Protein AF-A0A2K1IC26-F1 (afdb_monomer)

Mean predicted aligned error: 11.22 Å

Solvent-accessible surface area (backbone atoms only — not comparable to full-atom values): 5814 Å² total; per-residue (Å²): 107,70,76,39,40,31,48,78,90,81,29,53,81,48,98,45,78,90,68,24,69,47,42,46,49,71,62,36,51,52,51,54,53,49,52,51,53,53,50,51,52,52,52,49,53,51,50,51,51,55,49,50,54,51,46,42,66,73,66,55,34,67,80,41,100,74,17,65,69,58,52,53,52,48,53,50,50,47,66,73,33,87,74,35,83,78,76,51,98,70,57,93,83,75,78,81,131

Sequence (97 aa):
MLELMAEPPYCVSSHGYHESSCGTAQSAIAYFVLIVYIMSHIITNLFIAQIIDTITFGLLNEDAMLSPKNLTHFQLLWASSEFDPLYECFPQKYIPG

Secondary structure (DSSP, 8-state):
-GGGG--TTSS---SSTTT-----HHHHHHHHHHHHHHHHHHHHHHHHHHHHHHHHHHTGGGGSSS-HHHHHHHHHHHHHSTT-TT--S--TT----

Foldseek 3Di:
DVQQQADPPRWDDDPDPVPTSHHNNVVVVVVVVVCCVVVVVVVVVVVVVVVCVVCCVPPVQCPPPCHPVNVVVVVVCCVVDPQCPPVPVDPVPPDDD

Organism: Physcomitrium patens (NCBI:txid3218)

pLDDT: mean 83.92, std 11.56, range [53.31, 98.12]

InterPro domains:
  IPR028823 Sodium leak channel NALCN [PTHR46141] (1-79)

Structure (mmCIF, N/CA/C/O backbone):
data_AF-A0A2K1IC26-F1
#
_entry.id   AF-A0A2K1IC26-F1
#
loop_
_atom_site.group_PDB
_atom_site.id
_atom_site.type_symbol
_atom_site.label_atom_id
_atom_site.label_alt_id
_atom_site.label_comp_id
_atom_site.label_asym_id
_atom_site.label_entity_id
_atom_site.label_seq_id
_atom_site.pdbx_PDB_ins_code
_atom_site.Cartn_x
_atom_site.Cartn_y
_atom_site.Cartn_z
_atom_site.occupancy
_atom_site.B_iso_or_equiv
_atom_site.auth_seq_id
_atom_site.auth_comp_id
_atom_site.auth_asym_id
_atom_site.auth_atom_id
_atom_site.pdbx_PDB_model_num
ATOM 1 N N . MET A 1 1 ? 11.115 -7.554 -14.216 1.00 83.56 1 MET A N 1
ATOM 2 C CA . MET A 1 1 ? 12.485 -7.031 -14.027 1.00 83.56 1 MET A CA 1
ATOM 3 C C . MET A 1 1 ? 13.400 -7.468 -15.166 1.00 83.56 1 MET A C 1
ATOM 5 O O . MET A 1 1 ? 13.832 -6.590 -15.892 1.00 83.56 1 MET A O 1
ATOM 9 N N . LEU A 1 2 ? 13.622 -8.774 -15.373 1.00 86.19 2 LEU A N 1
ATOM 10 C CA . LEU A 1 2 ? 14.550 -9.298 -16.394 1.00 86.19 2 LEU A CA 1
ATOM 11 C C . LEU A 1 2 ? 14.244 -8.832 -17.830 1.00 86.19 2 LEU A C 1
ATOM 13 O O . LEU A 1 2 ? 15.142 -8.356 -18.508 1.00 86.19 2 LEU A O 1
ATOM 17 N N . GLU A 1 3 ? 12.977 -8.851 -18.251 1.00 86.69 3 GLU A N 1
ATOM 18 C CA . GLU A 1 3 ? 12.562 -8.373 -19.587 1.00 86.69 3 GLU A CA 1
ATOM 19 C C . GLU A 1 3 ? 12.931 -6.900 -19.852 1.00 86.69 3 GLU A C 1
ATOM 21 O O . GLU A 1 3 ? 13.322 -6.524 -20.949 1.00 86.69 3 GLU A O 1
ATOM 26 N N . LEU A 1 4 ? 12.872 -6.049 -18.822 1.00 88.88 4 LEU A N 1
ATOM 27 C CA . LEU A 1 4 ? 13.184 -4.614 -18.921 1.00 88.88 4 LEU A CA 1
ATOM 28 C C . LEU A 1 4 ? 14.691 -4.320 -18.857 1.00 88.88 4 LEU A C 1
ATOM 30 O O . LEU A 1 4 ? 15.103 -3.170 -19.004 1.00 88.88 4 LEU A O 1
ATOM 34 N N . MET A 1 5 ? 15.506 -5.348 -18.620 1.00 92.62 5 MET A N 1
ATOM 35 C CA . MET A 1 5 ? 16.968 -5.297 -18.651 1.00 92.62 5 MET A CA 1
ATOM 36 C C . MET A 1 5 ? 17.532 -5.908 -19.937 1.00 92.62 5 MET A C 1
ATOM 38 O O . MET A 1 5 ? 18.749 -5.979 -20.073 1.00 92.62 5 MET A O 1
ATOM 42 N N . ALA A 1 6 ? 16.681 -6.385 -20.851 1.00 90.00 6 ALA A N 1
ATOM 43 C CA . ALA A 1 6 ? 17.136 -7.020 -22.077 1.00 90.00 6 ALA A CA 1
ATOM 44 C C . ALA A 1 6 ? 17.904 -6.018 -22.955 1.00 90.00 6 ALA A C 1
ATOM 46 O O . ALA A 1 6 ? 17.381 -4.961 -23.319 1.00 90.00 6 ALA A O 1
ATOM 47 N N . GLU A 1 7 ? 19.140 -6.379 -23.295 1.00 85.81 7 GLU A N 1
ATOM 48 C CA . GLU A 1 7 ? 20.070 -5.619 -24.136 1.00 85.81 7 GLU A CA 1
ATOM 49 C C . GLU A 1 7 ? 20.479 -6.463 -25.369 1.00 85.81 7 GLU A C 1
ATOM 51 O O . GLU A 1 7 ? 20.307 -7.691 -25.367 1.00 85.81 7 GLU A O 1
ATOM 56 N N . PRO A 1 8 ? 20.996 -5.851 -26.456 1.00 87.19 8 PRO A N 1
ATOM 57 C CA . PRO A 1 8 ? 21.420 -6.589 -27.650 1.00 87.19 8 PRO A CA 1
ATOM 58 C C . PRO A 1 8 ? 22.488 -7.652 -27.314 1.00 87.19 8 PRO A C 1
ATOM 60 O O . PRO A 1 8 ? 23.383 -7.361 -26.518 1.00 87.19 8 PRO A O 1
ATOM 63 N N . PRO A 1 9 ? 22.457 -8.871 -27.901 1.00 87.31 9 PRO A N 1
ATOM 64 C CA . PRO A 1 9 ? 21.683 -9.319 -29.070 1.00 87.31 9 PRO A CA 1
ATOM 65 C C . PRO A 1 9 ? 20.300 -9.922 -28.756 1.00 87.31 9 PRO A C 1
ATOM 67 O O . PRO A 1 9 ? 19.656 -10.462 -29.652 1.00 87.31 9 PRO A O 1
ATOM 70 N N . TYR A 1 10 ? 19.837 -9.865 -27.507 1.00 87.00 10 TYR A N 1
ATOM 71 C CA . TYR A 1 10 ? 18.575 -10.494 -27.089 1.00 87.00 10 TYR A CA 1
ATOM 72 C C . TYR A 1 10 ? 17.333 -9.644 -27.403 1.00 87.00 10 TYR A C 1
ATOM 74 O O . TYR A 1 10 ? 16.208 -10.094 -27.209 1.00 87.00 10 TYR A O 1
ATOM 82 N N . CYS A 1 11 ? 17.533 -8.424 -27.904 1.00 86.94 11 CYS A N 1
ATOM 83 C CA . CYS A 1 11 ? 16.489 -7.487 -28.299 1.00 86.94 11 CYS A CA 1
ATOM 84 C C . CYS A 1 11 ? 16.907 -6.709 -29.558 1.00 86.94 11 CYS A C 1
ATOM 86 O O . CYS A 1 11 ? 18.095 -6.583 -29.867 1.00 86.94 11 CYS A O 1
ATOM 88 N N . VAL A 1 12 ? 15.924 -6.170 -30.286 1.00 88.06 12 VAL A N 1
ATOM 89 C CA . VAL A 1 12 ? 16.146 -5.340 -31.480 1.00 88.06 12 VAL A CA 1
ATOM 90 C C . VAL A 1 12 ? 16.143 -3.866 -31.077 1.00 88.06 12 VAL A C 1
ATOM 92 O O . VAL A 1 12 ? 15.120 -3.339 -30.632 1.00 88.06 12 VAL A O 1
ATOM 95 N N . SER A 1 13 ? 17.285 -3.191 -31.233 1.00 86.06 13 SER A N 1
ATOM 96 C CA . SER A 1 13 ? 17.403 -1.747 -31.011 1.00 86.06 13 SER A CA 1
ATOM 97 C C . SER A 1 13 ? 17.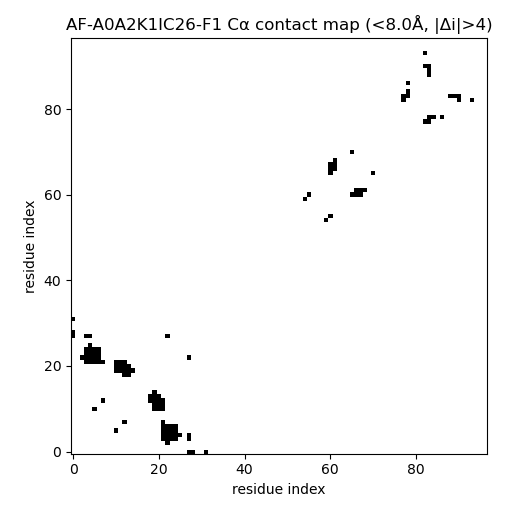059 -0.974 -32.290 1.00 86.06 13 SER A C 1
ATOM 99 O O . SER A 1 13 ? 17.699 -1.188 -33.319 1.00 86.06 13 SER A O 1
ATOM 101 N N . SER A 1 14 ? 16.094 -0.054 -32.213 1.00 85.62 14 SER A N 1
ATOM 102 C CA . SER A 1 14 ? 15.801 0.951 -33.248 1.00 85.62 14 SER A CA 1
ATOM 103 C C . SER A 1 14 ? 16.134 2.354 -32.725 1.00 85.62 14 SER A C 1
ATOM 105 O O . SER A 1 14 ? 16.312 2.546 -31.523 1.00 85.62 14 SER A O 1
ATOM 107 N N . HIS A 1 15 ? 16.214 3.343 -33.618 1.00 82.00 15 HIS A N 1
ATOM 108 C CA . HIS A 1 15 ? 16.454 4.748 -33.269 1.00 82.00 15 HIS A CA 1
ATOM 109 C C . HIS A 1 15 ? 15.309 5.373 -32.454 1.00 82.00 15 HIS A C 1
ATOM 111 O O . HIS A 1 15 ? 15.546 6.303 -31.683 1.00 82.00 15 HIS A O 1
ATOM 117 N N . GLY A 1 16 ? 14.077 4.885 -32.623 1.00 80.06 16 GLY A N 1
ATOM 118 C CA . GLY A 1 16 ? 12.916 5.332 -31.859 1.00 80.06 16 GLY A CA 1
ATOM 119 C C . GLY A 1 16 ? 12.646 4.445 -30.644 1.00 80.06 16 GLY A C 1
ATOM 120 O O . GLY A 1 16 ? 12.605 3.225 -30.775 1.00 80.06 16 GLY A O 1
ATOM 121 N N . TYR A 1 17 ? 12.357 5.046 -29.483 1.00 78.88 17 TYR A N 1
ATOM 122 C CA . TYR A 1 17 ? 11.963 4.314 -28.265 1.00 78.88 17 TYR A CA 1
ATOM 123 C C . TYR A 1 17 ? 10.739 3.402 -28.480 1.00 78.88 17 TYR A C 1
ATOM 125 O O . TYR A 1 17 ? 10.668 2.310 -27.931 1.00 78.88 17 TYR A O 1
ATOM 133 N N . HIS A 1 18 ? 9.791 3.827 -29.320 1.00 80.50 18 HIS A N 1
ATOM 134 C CA . HIS A 1 18 ? 8.588 3.050 -29.646 1.00 80.50 18 HIS A CA 1
ATOM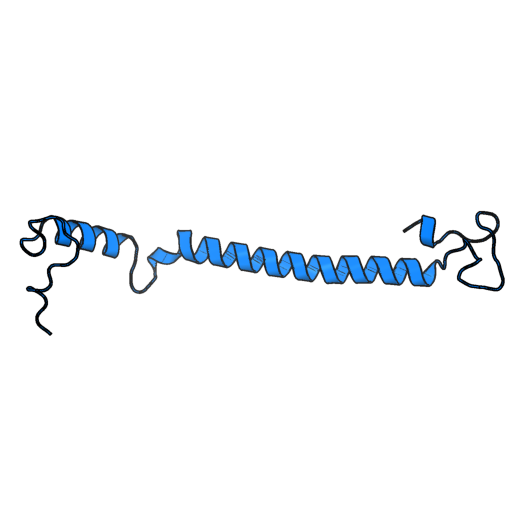 135 C C . HIS A 1 18 ? 8.839 1.892 -30.620 1.00 80.50 18 HIS A C 1
ATOM 137 O O . HIS A 1 18 ? 8.011 0.993 -30.730 1.00 80.50 18 HIS A O 1
ATOM 143 N N . GLU A 1 19 ? 9.959 1.924 -31.337 1.00 81.94 19 GLU A N 1
ATOM 144 C CA . GLU A 1 19 ? 10.342 0.904 -32.315 1.00 81.94 19 GLU A CA 1
ATOM 145 C C . GLU A 1 19 ? 11.415 -0.041 -31.758 1.00 81.94 19 GLU A C 1
ATOM 147 O O . GLU A 1 19 ? 11.637 -1.125 -32.295 1.00 81.94 19 GLU A O 1
ATOM 152 N N . SER A 1 20 ? 12.097 0.360 -30.682 1.00 85.62 20 SER A N 1
ATOM 153 C CA . SER A 1 20 ? 13.045 -0.478 -29.962 1.00 85.62 20 SER A CA 1
ATOM 154 C C . SER A 1 20 ? 12.315 -1.441 -29.034 1.00 85.62 20 SER A C 1
ATOM 156 O O . SER A 1 20 ? 11.485 -1.031 -28.228 1.00 85.62 20 SER A O 1
ATOM 158 N N . SER A 1 21 ? 12.686 -2.717 -29.090 1.00 84.62 21 SER A N 1
ATOM 159 C CA . SER A 1 21 ? 12.229 -3.732 -28.129 1.00 84.62 21 SER A CA 1
ATOM 160 C C . SER A 1 21 ? 13.237 -3.951 -26.991 1.00 84.62 21 SER A C 1
ATOM 162 O O . SER A 1 21 ? 13.179 -4.965 -26.304 1.00 84.62 21 SER A O 1
ATOM 164 N N . CYS A 1 22 ? 14.200 -3.038 -26.825 1.00 88.50 22 CYS A N 1
ATOM 165 C CA . CYS A 1 22 ? 15.252 -3.132 -25.816 1.00 88.50 22 CYS A CA 1
ATOM 166 C C . CYS A 1 22 ? 14.903 -2.347 -24.552 1.00 88.50 22 CYS A C 1
ATOM 168 O O . CYS A 1 22 ? 14.278 -1.287 -24.607 1.00 88.50 22 CYS A O 1
ATOM 170 N N . GLY A 1 23 ? 15.346 -2.874 -23.415 1.00 87.69 23 GLY A N 1
ATOM 171 C CA . GLY A 1 23 ? 15.211 -2.237 -22.117 1.00 87.69 23 GLY A CA 1
ATOM 172 C C . GLY A 1 23 ? 16.408 -1.358 -21.754 1.00 87.69 23 GLY A C 1
ATOM 173 O O . GLY A 1 23 ? 17.287 -1.066 -22.563 1.00 87.69 23 GLY A O 1
ATOM 174 N N . THR A 1 24 ? 16.450 -0.920 -20.499 1.00 88.31 24 THR A N 1
ATOM 175 C CA . THR A 1 24 ? 17.601 -0.202 -19.939 1.00 88.31 24 THR A CA 1
ATOM 176 C C . THR A 1 24 ? 17.813 -0.677 -18.514 1.00 88.31 24 THR A C 1
ATOM 178 O O . THR A 1 24 ? 17.038 -0.325 -17.614 1.00 88.31 24 THR A O 1
ATOM 181 N N . ALA A 1 25 ? 18.880 -1.451 -18.300 1.00 89.19 25 ALA A N 1
ATOM 182 C CA . ALA A 1 25 ? 19.103 -2.174 -17.053 1.00 89.19 25 ALA A CA 1
ATOM 183 C C . ALA A 1 25 ? 19.095 -1.259 -15.817 1.00 89.19 25 ALA A C 1
ATOM 185 O O . ALA A 1 25 ? 18.420 -1.554 -14.831 1.00 89.19 25 ALA A O 1
ATOM 186 N N . GLN A 1 26 ? 19.765 -0.104 -15.885 1.00 90.94 26 GLN A N 1
ATOM 187 C CA . GLN A 1 26 ? 19.836 0.836 -14.760 1.00 90.94 26 GLN A CA 1
ATOM 188 C C . GLN A 1 26 ? 18.462 1.399 -14.368 1.00 90.94 26 GLN A C 1
ATOM 190 O O . GLN A 1 26 ? 18.109 1.414 -13.188 1.00 90.94 26 GLN A O 1
ATOM 195 N N . SER A 1 27 ? 17.665 1.820 -15.355 1.00 89.62 27 SER A N 1
ATOM 196 C CA . SER A 1 27 ? 16.331 2.380 -15.10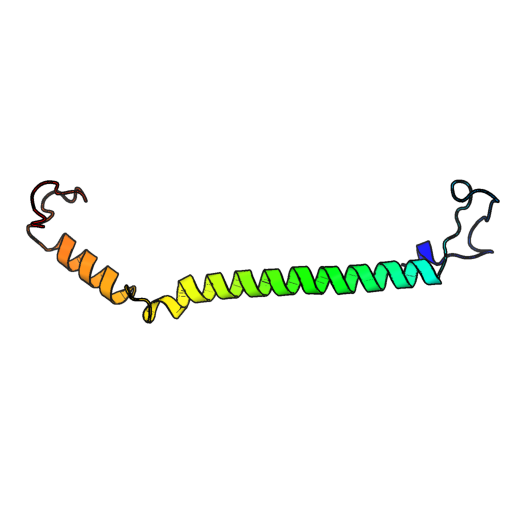6 1.00 89.62 27 SER A CA 1
ATOM 197 C C . SER A 1 27 ? 15.351 1.326 -14.583 1.00 89.62 27 SER A C 1
ATOM 199 O O . SER A 1 27 ? 14.569 1.609 -13.677 1.00 89.62 27 SER A O 1
ATOM 201 N N . ALA A 1 28 ? 15.446 0.090 -15.086 1.00 93.19 28 ALA A N 1
ATOM 202 C CA . ALA A 1 28 ? 14.614 -1.021 -14.653 1.00 93.19 28 ALA A CA 1
ATOM 203 C C . ALA A 1 28 ? 14.881 -1.369 -13.183 1.00 93.19 28 ALA A C 1
ATOM 205 O O . ALA A 1 28 ? 13.937 -1.504 -12.404 1.00 93.19 28 ALA A O 1
ATOM 206 N N . ILE A 1 29 ? 16.155 -1.462 -12.783 1.00 93.69 29 ILE A N 1
ATOM 207 C CA . ILE A 1 29 ? 16.535 -1.714 -11.384 1.00 93.69 29 ILE A CA 1
ATOM 208 C C . ILE A 1 29 ? 15.978 -0.617 -10.484 1.00 93.69 29 ILE A C 1
ATOM 210 O O . ILE A 1 29 ? 15.278 -0.923 -9.520 1.00 93.69 29 ILE A O 1
ATOM 214 N N . ALA A 1 30 ? 16.252 0.647 -10.815 1.00 95.25 30 ALA A N 1
ATOM 215 C CA . ALA A 1 30 ? 15.811 1.776 -10.007 1.00 95.25 30 ALA A CA 1
ATOM 216 C C . ALA A 1 30 ? 14.282 1.799 -9.857 1.00 95.25 30 ALA A C 1
ATOM 218 O O . ALA A 1 30 ? 13.785 1.910 -8.739 1.00 95.25 30 ALA A O 1
ATOM 219 N N . TYR A 1 31 ? 13.538 1.613 -10.951 1.00 95.06 31 TYR A N 1
ATOM 220 C CA . TYR A 1 31 ? 12.078 1.586 -10.927 1.00 95.06 31 TYR A CA 1
ATOM 221 C C . TYR A 1 31 ? 11.535 0.487 -10.008 1.00 95.06 31 TYR A C 1
ATOM 223 O O . TYR A 1 31 ? 10.755 0.781 -9.102 1.00 95.06 31 TYR A O 1
ATOM 231 N N . PHE A 1 32 ? 11.964 -0.765 -10.203 1.00 95.75 32 PHE A N 1
ATOM 232 C CA . PHE A 1 32 ? 11.435 -1.890 -9.428 1.00 95.75 32 PHE A CA 1
ATOM 233 C C . PHE A 1 3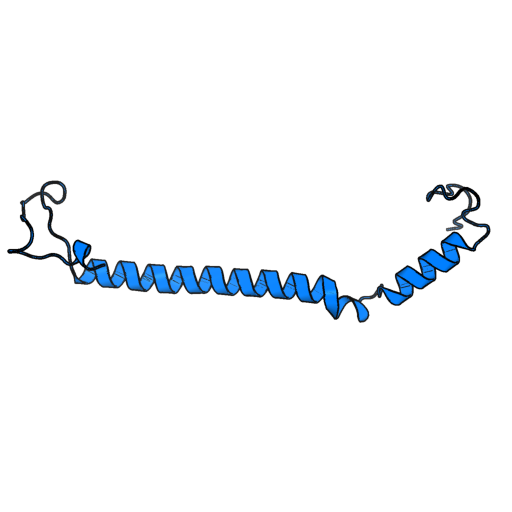2 ? 11.838 -1.829 -7.956 1.00 95.75 32 PHE A C 1
ATOM 235 O O . PHE A 1 32 ? 11.014 -2.122 -7.094 1.00 95.75 32 PHE A O 1
ATOM 242 N N . VAL A 1 33 ? 13.072 -1.428 -7.649 1.00 95.62 33 VAL A N 1
ATOM 243 C CA . VAL A 1 33 ? 13.516 -1.291 -6.257 1.00 95.62 33 VAL A CA 1
ATOM 244 C C . VAL A 1 33 ? 12.728 -0.187 -5.557 1.00 95.62 33 VAL A C 1
ATOM 246 O O . VAL A 1 33 ? 12.205 -0.418 -4.469 1.00 95.62 33 VAL A O 1
ATOM 249 N N . LEU A 1 34 ? 12.583 0.983 -6.186 1.00 96.94 34 LEU A N 1
ATOM 250 C CA . LEU A 1 34 ? 11.878 2.114 -5.585 1.00 96.94 34 LEU A CA 1
ATOM 251 C C . LEU A 1 34 ? 10.389 1.832 -5.406 1.00 96.94 34 LEU A C 1
ATOM 253 O O . LEU A 1 34 ? 9.859 2.088 -4.328 1.00 96.94 34 LEU A O 1
ATOM 257 N N . ILE A 1 35 ? 9.712 1.284 -6.417 1.00 96.44 35 ILE A N 1
ATOM 258 C CA . ILE A 1 35 ? 8.275 1.019 -6.309 1.00 96.44 35 ILE A CA 1
ATOM 259 C C . ILE A 1 35 ? 7.988 -0.065 -5.274 1.00 96.44 35 ILE A C 1
ATOM 261 O O . ILE A 1 35 ? 7.085 0.108 -4.464 1.00 96.44 35 ILE A O 1
ATOM 265 N N . VAL A 1 36 ? 8.773 -1.1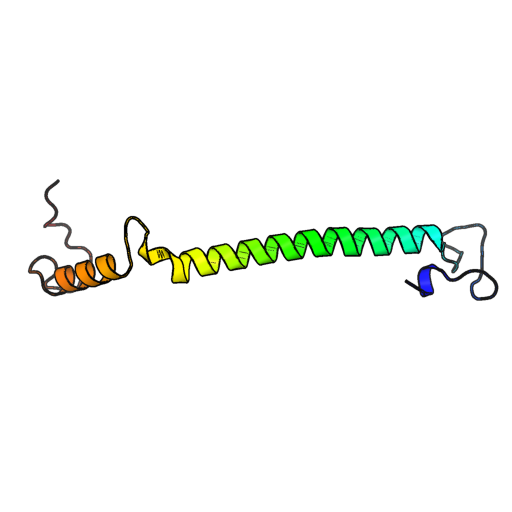46 -5.240 1.00 96.69 36 VAL A N 1
ATOM 266 C CA . VAL A 1 36 ? 8.582 -2.212 -4.251 1.00 96.69 36 VAL A CA 1
ATOM 267 C C . VAL A 1 36 ? 8.858 -1.674 -2.855 1.00 96.69 36 VAL A C 1
ATOM 269 O O . VAL A 1 36 ? 8.026 -1.868 -1.976 1.00 96.69 36 VAL A O 1
ATOM 272 N N . TYR A 1 37 ? 9.961 -0.946 -2.665 1.00 97.56 37 TYR A N 1
ATOM 273 C CA . TYR A 1 37 ? 10.307 -0.353 -1.378 1.00 97.56 37 TYR A CA 1
ATOM 274 C C . TYR A 1 37 ? 9.232 0.630 -0.901 1.00 97.56 37 TYR A C 1
ATOM 276 O O . TYR A 1 37 ? 8.707 0.482 0.197 1.00 97.56 37 TYR A O 1
ATOM 284 N N . ILE A 1 38 ? 8.848 1.610 -1.718 1.00 97.81 38 ILE A N 1
ATOM 285 C CA . ILE A 1 38 ? 7.876 2.633 -1.314 1.00 97.81 38 ILE A CA 1
ATOM 286 C C . ILE A 1 38 ? 6.502 2.000 -1.069 1.00 97.81 38 ILE A C 1
ATOM 288 O O . ILE A 1 38 ? 5.915 2.201 -0.005 1.00 97.81 38 ILE A O 1
ATOM 292 N N . MET A 1 39 ? 5.998 1.199 -2.012 1.00 97.56 39 MET A N 1
ATOM 293 C CA . MET A 1 39 ? 4.662 0.613 -1.900 1.00 97.56 39 MET A CA 1
ATOM 294 C C . MET A 1 39 ? 4.566 -0.371 -0.738 1.00 97.56 39 MET A C 1
ATOM 296 O O . MET A 1 39 ? 3.566 -0.351 -0.021 1.00 97.56 39 MET A O 1
ATOM 300 N N . SER A 1 40 ? 5.595 -1.194 -0.498 1.00 97.25 40 SER A N 1
ATOM 301 C CA . SER A 1 40 ? 5.581 -2.123 0.634 1.00 97.25 40 SER A CA 1
ATOM 302 C C . SER A 1 40 ? 5.540 -1.378 1.962 1.00 97.25 40 SER A C 1
ATOM 304 O O . SER A 1 40 ? 4.790 -1.778 2.848 1.00 97.25 40 SER A O 1
ATOM 306 N N . HIS A 1 41 ? 6.291 -0.282 2.106 1.00 97.44 41 HIS A N 1
ATOM 307 C CA . HIS A 1 41 ? 6.277 0.519 3.330 1.00 97.44 41 HIS A CA 1
ATOM 308 C C . HIS A 1 41 ? 4.929 1.212 3.529 1.00 97.44 41 HIS A C 1
ATOM 310 O O . HIS A 1 41 ? 4.405 1.199 4.640 1.00 97.44 41 HIS A O 1
ATOM 316 N N . ILE A 1 42 ? 4.332 1.767 2.473 1.00 98.12 42 ILE A N 1
ATOM 317 C CA . ILE A 1 42 ? 3.004 2.388 2.562 1.00 98.12 42 ILE A CA 1
ATOM 318 C C . ILE A 1 42 ? 1.959 1.351 2.986 1.00 98.12 42 ILE A C 1
ATOM 320 O O . ILE A 1 42 ? 1.263 1.557 3.978 1.00 98.12 42 ILE A O 1
ATOM 324 N N . ILE A 1 43 ? 1.879 0.222 2.275 1.00 97.81 43 ILE A N 1
ATOM 325 C CA . ILE A 1 43 ? 0.875 -0.816 2.539 1.00 97.81 43 ILE A CA 1
ATOM 326 C C . ILE A 1 43 ? 1.082 -1.428 3.926 1.00 97.81 43 ILE A C 1
ATOM 328 O O . ILE A 1 43 ? 0.110 -1.621 4.648 1.00 97.81 43 ILE A O 1
ATOM 332 N N . THR A 1 44 ? 2.327 -1.688 4.331 1.00 97.38 44 THR A N 1
ATOM 333 C CA . THR A 1 44 ? 2.622 -2.260 5.654 1.00 97.38 44 THR A CA 1
ATOM 334 C C . THR A 1 44 ? 2.231 -1.301 6.772 1.00 97.38 44 THR A C 1
ATOM 336 O O . THR A 1 44 ? 1.571 -1.717 7.718 1.00 97.38 44 THR A O 1
ATOM 339 N N . ASN A 1 45 ? 2.574 -0.015 6.661 1.00 96.38 45 ASN A N 1
ATOM 340 C CA . ASN A 1 45 ? 2.202 0.974 7.675 1.00 96.38 45 ASN A CA 1
ATOM 341 C C . ASN A 1 45 ? 0.682 1.165 7.753 1.00 96.38 45 ASN A C 1
ATOM 343 O O . ASN A 1 45 ? 0.131 1.244 8.849 1.00 96.38 45 ASN A O 1
ATOM 347 N N . LEU A 1 46 ? -0.004 1.177 6.607 1.00 97.00 46 LEU A N 1
ATOM 348 C CA . LEU A 1 46 ? -1.463 1.233 6.566 1.00 97.00 46 LEU A CA 1
ATOM 349 C C . LEU A 1 46 ? -2.094 -0.013 7.205 1.00 97.00 46 LEU A C 1
ATOM 351 O O . LEU A 1 46 ? -3.044 0.092 7.974 1.00 97.00 46 LEU A O 1
ATOM 355 N N . PHE A 1 47 ? -1.552 -1.193 6.911 1.00 97.50 47 PHE A N 1
ATOM 356 C CA . PHE A 1 47 ? -2.024 -2.455 7.470 1.00 97.50 47 PHE A CA 1
ATOM 357 C C . PHE A 1 47 ? -1.830 -2.521 8.989 1.00 97.50 47 PHE A C 1
ATOM 359 O O . PHE A 1 47 ? -2.741 -2.922 9.710 1.00 97.50 47 PHE A O 1
ATOM 366 N N . ILE A 1 48 ? -0.671 -2.078 9.482 1.00 97.44 48 ILE A N 1
ATOM 367 C CA . ILE A 1 48 ? -0.399 -1.976 10.918 1.00 97.44 48 ILE A CA 1
ATOM 368 C C . ILE A 1 48 ? -1.405 -1.030 11.582 1.00 97.44 48 ILE A C 1
ATOM 370 O O . ILE A 1 48 ? -1.982 -1.402 12.601 1.00 97.44 48 ILE A O 1
ATOM 374 N N . ALA A 1 49 ? -1.660 0.145 10.997 1.00 97.25 49 ALA A N 1
ATOM 375 C CA . ALA A 1 49 ? -2.647 1.088 11.523 1.00 97.25 49 ALA A CA 1
ATOM 376 C C . ALA A 1 49 ? -4.042 0.447 11.631 1.00 97.25 49 ALA A C 1
ATOM 378 O O . ALA A 1 49 ? -4.636 0.438 12.707 1.00 97.25 49 ALA A O 1
ATOM 379 N N . GLN A 1 50 ? -4.503 -0.208 10.561 1.00 96.00 50 GLN A N 1
ATOM 380 C CA . GLN A 1 50 ? -5.789 -0.909 10.541 1.00 96.00 50 GLN A CA 1
ATOM 381 C C . GLN A 1 50 ? -5.899 -1.994 11.630 1.00 96.00 50 GLN A C 1
ATOM 383 O O . GLN A 1 50 ? -6.954 -2.162 12.254 1.00 96.00 50 GLN A O 1
ATOM 388 N N . ILE A 1 51 ? -4.826 -2.758 11.857 1.00 96.44 51 ILE A N 1
ATOM 389 C CA . ILE A 1 51 ? -4.795 -3.783 12.907 1.00 96.44 51 ILE A CA 1
ATOM 390 C C . ILE A 1 51 ? -4.865 -3.145 14.294 1.00 96.44 51 ILE A C 1
ATOM 392 O O . ILE A 1 51 ? -5.625 -3.627 15.135 1.00 96.44 51 ILE A O 1
ATOM 396 N N . ILE A 1 52 ? -4.097 -2.079 14.539 1.00 95.00 52 ILE A N 1
ATOM 397 C CA . ILE A 1 52 ? -4.082 -1.390 15.835 1.00 95.00 52 ILE A CA 1
ATOM 398 C C . ILE A 1 52 ? -5.470 -0.848 16.161 1.00 95.00 52 ILE A C 1
ATOM 400 O O . ILE A 1 52 ? -5.929 -1.040 17.285 1.00 95.00 52 ILE A O 1
ATOM 404 N N . ASP A 1 53 ? -6.168 -0.255 15.195 1.00 93.12 53 ASP A N 1
ATOM 405 C CA . ASP A 1 53 ? -7.529 0.250 15.402 1.00 93.12 53 ASP A CA 1
ATOM 406 C C . ASP A 1 53 ? -8.493 -0.879 15.790 1.00 93.12 53 ASP A C 1
ATOM 408 O O . ASP A 1 53 ? -9.275 -0.754 16.735 1.00 93.12 53 ASP A O 1
ATOM 412 N N . THR A 1 54 ? -8.379 -2.028 15.120 1.00 91.00 54 THR A N 1
ATOM 413 C CA . THR A 1 54 ? -9.209 -3.209 15.399 1.00 91.00 54 THR A CA 1
ATOM 414 C C . THR A 1 54 ? -8.935 -3.777 16.796 1.00 91.00 54 THR A C 1
ATOM 416 O O . THR A 1 54 ? -9.870 -4.079 17.540 1.00 91.00 54 THR A O 1
ATOM 419 N N . ILE A 1 55 ? -7.661 -3.903 17.179 1.00 91.44 55 ILE A N 1
ATOM 420 C CA . ILE A 1 55 ? -7.246 -4.376 18.509 1.00 91.44 55 ILE A CA 1
ATOM 421 C C . ILE A 1 55 ? -7.678 -3.386 19.591 1.00 91.44 55 ILE A C 1
ATOM 423 O O . ILE A 1 55 ? -8.188 -3.793 20.632 1.00 91.44 55 ILE A O 1
ATOM 427 N N . THR A 1 56 ? -7.506 -2.091 19.346 1.00 88.44 56 THR A N 1
ATOM 428 C CA . THR A 1 56 ? -7.857 -1.041 20.304 1.00 88.44 56 THR A CA 1
ATOM 429 C C . THR A 1 56 ? -9.356 -1.049 20.578 1.00 88.44 56 THR A C 1
ATOM 431 O O . THR A 1 56 ? -9.768 -1.074 21.736 1.00 88.44 56 THR A O 1
ATOM 434 N N . PHE A 1 57 ? -10.176 -1.120 19.527 1.00 84.06 57 PHE A N 1
ATOM 435 C CA . PHE A 1 57 ? -11.628 -1.176 19.663 1.00 84.06 57 PHE A CA 1
ATOM 436 C C . PHE A 1 57 ? -12.127 -2.492 20.280 1.00 84.06 57 PHE A C 1
ATOM 438 O O . PHE A 1 57 ? -13.057 -2.484 21.086 1.00 84.06 57 PHE A O 1
ATOM 445 N N . GLY A 1 58 ? -11.534 -3.626 19.897 1.00 80.31 58 GLY A N 1
ATOM 446 C CA . GLY A 1 58 ? -12.011 -4.948 20.305 1.00 80.31 58 GLY A CA 1
ATOM 447 C C . GLY A 1 58 ? -11.504 -5.422 21.668 1.00 80.31 58 GLY A C 1
ATOM 448 O O . GLY A 1 58 ? -12.238 -6.104 22.377 1.00 80.31 58 GLY A O 1
ATOM 449 N N . LEU A 1 59 ? -10.261 -5.089 22.030 1.00 75.06 59 LEU A N 1
ATOM 450 C CA . LEU A 1 59 ? -9.570 -5.656 23.196 1.00 75.06 59 LEU A CA 1
ATOM 451 C C . LEU A 1 59 ? -9.226 -4.611 24.260 1.00 75.06 59 LEU A C 1
ATOM 453 O O . LEU A 1 59 ? -9.398 -4.877 25.444 1.00 75.06 59 LEU A O 1
ATOM 457 N N . LEU A 1 60 ? -8.756 -3.425 23.864 1.00 73.31 60 LEU A N 1
ATOM 458 C CA . LEU A 1 60 ? -8.308 -2.395 24.818 1.00 73.31 60 LEU A CA 1
ATOM 459 C C . LEU A 1 60 ? -9.434 -1.475 25.302 1.00 73.31 60 LEU A C 1
ATOM 461 O O . LEU A 1 60 ? -9.201 -0.559 26.085 1.00 73.31 60 LEU A O 1
ATOM 465 N N . ASN A 1 61 ? -10.671 -1.735 24.884 1.00 72.12 61 ASN A N 1
ATOM 466 C CA . ASN A 1 61 ? -11.831 -0.943 25.280 1.00 72.12 61 ASN A CA 1
ATOM 467 C C . ASN A 1 61 ? -12.183 -1.091 26.779 1.00 72.12 61 ASN A C 1
ATOM 469 O O . ASN A 1 61 ? -13.088 -0.422 27.267 1.00 72.12 61 ASN A O 1
ATOM 473 N N . GLU A 1 62 ? -11.491 -1.960 27.530 1.00 65.06 62 GLU A N 1
ATOM 474 C CA . GLU A 1 62 ? -11.718 -2.128 28.970 1.00 65.06 62 GLU A CA 1
ATOM 475 C C . GLU A 1 62 ? -11.364 -0.879 29.798 1.00 65.06 62 GLU A C 1
ATOM 477 O O . GLU A 1 62 ? -12.049 -0.638 30.794 1.00 65.06 62 GLU A O 1
ATOM 482 N N . ASP A 1 63 ? -10.389 -0.072 29.352 1.00 63.38 63 ASP A N 1
ATOM 483 C CA . ASP A 1 63 ? -9.936 1.172 30.007 1.00 63.38 63 ASP A CA 1
ATOM 484 C C . ASP A 1 63 ? -10.587 2.442 29.425 1.00 63.38 63 ASP A C 1
ATOM 486 O O . ASP A 1 63 ? -10.268 3.569 29.819 1.00 63.38 63 ASP A O 1
ATOM 490 N N . ALA A 1 64 ? -11.508 2.289 28.470 1.00 71.44 64 ALA A N 1
ATOM 491 C CA . ALA A 1 64 ? -12.271 3.413 27.953 1.00 71.44 64 ALA A CA 1
ATOM 492 C C . ALA A 1 64 ? -13.213 3.970 29.034 1.00 71.44 64 ALA A C 1
ATOM 494 O O . ALA A 1 64 ? -13.696 3.248 29.908 1.00 71.44 64 ALA A O 1
ATOM 495 N N . MET A 1 65 ? -13.542 5.265 28.932 1.00 71.38 65 MET A N 1
ATOM 496 C CA . MET A 1 65 ? -14.467 5.951 29.852 1.00 71.38 65 MET A CA 1
ATOM 497 C C . MET A 1 65 ? -15.807 5.204 30.022 1.00 71.38 65 MET A C 1
ATOM 499 O O . MET A 1 65 ? -16.434 5.277 31.076 1.00 71.38 65 MET A O 1
ATOM 503 N N . LEU A 1 66 ? -16.218 4.442 29.002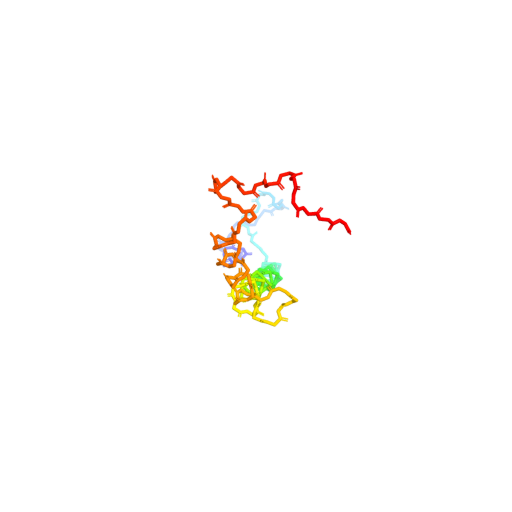 1.00 76.94 66 LEU A N 1
ATOM 504 C CA . LEU A 1 66 ? -17.316 3.480 29.043 1.00 76.94 66 LEU A CA 1
ATOM 505 C C . LEU A 1 66 ? -16.800 2.082 28.674 1.00 76.94 66 LEU A C 1
ATOM 507 O O . LEU A 1 66 ? -16.773 1.704 27.507 1.00 76.94 66 LEU A O 1
ATOM 511 N N . SER A 1 67 ? -16.412 1.312 29.688 1.00 81.12 67 SER A N 1
ATOM 512 C CA . SER A 1 67 ? -15.970 -0.078 29.538 1.00 81.12 67 SER A CA 1
ATOM 513 C C . SER A 1 67 ? -17.138 -1.026 29.193 1.00 81.12 67 SER A C 1
ATOM 515 O O . SER A 1 67 ? -18.253 -0.826 29.698 1.00 81.12 67 SER A O 1
ATOM 517 N N . PRO A 1 68 ? -16.916 -2.117 28.429 1.00 82.81 68 PRO A N 1
ATOM 518 C CA . PRO A 1 68 ? -17.943 -3.119 28.116 1.00 82.81 68 PRO A CA 1
ATOM 519 C C . PRO A 1 68 ? -18.653 -3.705 29.348 1.00 82.81 68 PRO A C 1
ATOM 521 O O . PRO A 1 68 ? -19.849 -4.005 29.303 1.00 82.81 68 PRO A O 1
ATOM 524 N N . LYS A 1 69 ? -17.941 -3.827 30.477 1.00 83.62 69 LYS A N 1
ATOM 525 C CA . LYS A 1 69 ? -18.502 -4.322 31.748 1.00 83.62 69 LYS A CA 1
ATOM 526 C C . LYS A 1 69 ? -19.541 -3.351 32.315 1.00 83.62 69 LYS A C 1
ATOM 528 O O . LYS A 1 69 ? -20.619 -3.776 32.724 1.00 83.62 69 LYS A O 1
ATOM 533 N N . ASN A 1 70 ? -19.245 -2.052 32.266 1.00 85.06 70 ASN A N 1
ATOM 534 C CA . ASN A 1 70 ? -20.149 -1.000 32.730 1.00 85.06 70 ASN A CA 1
ATOM 535 C C . ASN A 1 70 ? -21.371 -0.880 31.812 1.00 85.06 70 ASN A C 1
ATOM 537 O O . ASN A 1 70 ? -22.486 -0.726 32.301 1.00 85.06 70 ASN A O 1
ATOM 541 N N . LEU A 1 71 ? -21.179 -1.022 30.496 1.00 87.00 71 LEU A N 1
ATOM 542 C CA . LEU A 1 71 ? -22.272 -1.055 29.518 1.00 87.00 71 LEU A CA 1
ATOM 543 C C . LEU A 1 71 ? -23.220 -2.230 29.758 1.00 87.00 71 LEU A C 1
ATOM 545 O O . LEU A 1 71 ? -24.430 -2.035 29.809 1.00 87.00 71 LEU A O 1
ATOM 549 N N . THR A 1 72 ? -22.682 -3.433 29.964 1.00 86.94 72 THR A N 1
ATOM 550 C CA . THR A 1 72 ? -23.501 -4.625 30.235 1.00 86.94 72 THR A CA 1
ATOM 551 C C . THR A 1 72 ? -24.262 -4.476 31.551 1.00 86.94 72 THR A C 1
ATOM 553 O O . THR A 1 72 ? -25.449 -4.778 31.626 1.00 86.94 72 THR A O 1
ATOM 556 N N . HIS A 1 73 ? -23.604 -3.956 32.591 1.00 86.75 73 HIS A N 1
ATOM 557 C CA . HIS A 1 73 ? -24.255 -3.691 33.871 1.00 86.75 73 HIS A CA 1
ATOM 558 C C . HIS A 1 73 ? -25.379 -2.654 33.728 1.00 86.75 73 HIS A C 1
ATOM 560 O O . HIS A 1 73 ? -26.471 -2.859 34.251 1.00 86.75 73 HIS A O 1
ATOM 566 N N . PHE A 1 74 ? -25.143 -1.575 32.978 1.00 86.69 74 PHE A N 1
ATOM 567 C CA . PHE A 1 74 ? -26.164 -0.573 32.685 1.00 86.69 74 PHE A CA 1
ATOM 568 C C . PHE A 1 74 ? -27.339 -1.167 31.901 1.00 86.69 74 PHE A C 1
ATOM 570 O O . PHE A 1 74 ? -28.480 -0.926 32.270 1.00 86.69 74 PHE A O 1
ATOM 577 N N . GLN A 1 75 ? -27.085 -1.984 30.875 1.00 86.50 75 GLN A N 1
ATOM 578 C CA . GLN A 1 75 ? -28.133 -2.663 30.104 1.00 86.50 75 GLN A CA 1
ATOM 579 C C . GLN A 1 75 ? -28.984 -3.594 30.978 1.00 86.50 75 GLN A C 1
ATOM 581 O O . GLN A 1 75 ? -30.203 -3.621 30.833 1.00 86.50 75 GLN A O 1
ATOM 586 N N . LEU A 1 76 ? -28.363 -4.329 31.906 1.00 86.94 76 LEU A N 1
ATOM 587 C CA . LEU A 1 76 ? -29.079 -5.189 32.850 1.00 86.94 76 LEU A CA 1
ATOM 588 C C . LEU A 1 76 ? -29.921 -4.376 33.835 1.00 86.94 76 LEU A C 1
ATOM 590 O O . LEU A 1 76 ? -31.085 -4.706 34.053 1.00 86.94 76 LEU A O 1
ATOM 594 N N . LEU A 1 77 ? -29.360 -3.301 34.398 1.00 85.50 77 LEU A N 1
ATOM 595 C CA . LEU A 1 77 ? -30.111 -2.391 35.262 1.00 85.50 77 LEU A CA 1
ATOM 596 C C . LEU A 1 77 ? -31.289 -1.785 34.507 1.00 85.50 77 LEU A C 1
ATOM 598 O O . LEU A 1 77 ? -32.406 -1.857 35.003 1.00 85.50 77 LEU A O 1
ATOM 602 N N . TRP A 1 78 ? -31.053 -1.282 33.297 1.00 83.12 78 TRP A N 1
ATOM 603 C CA . TRP A 1 78 ? -32.074 -0.723 32.420 1.00 83.12 78 TRP A CA 1
ATOM 604 C C . TRP A 1 78 ? -33.212 -1.720 32.179 1.00 83.12 78 TRP A C 1
ATOM 606 O O . TRP A 1 78 ? -34.361 -1.402 32.471 1.00 83.12 78 TRP A O 1
ATOM 616 N N . ALA A 1 79 ? -32.887 -2.954 31.780 1.00 82.88 79 ALA A N 1
ATOM 617 C CA . ALA A 1 79 ? -33.866 -4.013 31.531 1.00 82.88 79 ALA A CA 1
ATOM 618 C C . ALA A 1 79 ? -34.622 -4.478 32.791 1.00 82.88 79 ALA A C 1
ATOM 620 O O . ALA A 1 79 ? -35.755 -4.938 32.693 1.00 82.88 79 ALA A O 1
ATOM 621 N N . SER A 1 80 ? -33.997 -4.400 33.970 1.00 79.62 80 SER A N 1
ATOM 622 C CA . SER A 1 80 ? -34.615 -4.790 35.250 1.00 79.62 80 SER A CA 1
ATOM 623 C C . SER A 1 80 ? -35.380 -3.659 35.944 1.00 79.62 80 SER A C 1
ATOM 625 O O . SER A 1 80 ? -36.084 -3.899 36.926 1.00 79.62 80 SER A O 1
ATOM 627 N N . SER A 1 81 ? -35.208 -2.425 35.477 1.00 75.69 81 SER A N 1
ATOM 628 C CA . SER A 1 81 ? -35.757 -1.234 36.111 1.00 75.69 81 SER A CA 1
ATOM 629 C C . SER A 1 81 ? -37.169 -0.917 35.626 1.00 75.69 81 SER A C 1
ATOM 631 O O . SER A 1 81 ? -37.540 -1.210 34.494 1.00 75.69 81 SER A O 1
ATOM 633 N N . GLU A 1 82 ? -37.943 -0.221 36.459 1.00 71.31 82 GLU A N 1
ATOM 634 C CA . GLU A 1 82 ? -39.272 0.294 36.093 1.00 71.31 82 GLU A CA 1
ATOM 635 C C . GLU A 1 82 ? -39.219 1.372 34.988 1.00 71.31 82 GLU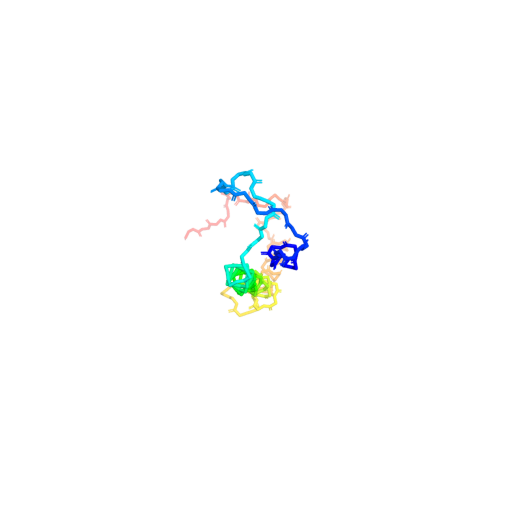 A C 1
ATOM 637 O O . GLU A 1 82 ? -40.253 1.813 34.494 1.00 71.31 82 GLU A O 1
ATOM 642 N N . PHE A 1 83 ? -38.021 1.804 34.577 1.00 69.12 83 PHE A N 1
ATOM 643 C CA . PHE A 1 83 ? -37.836 2.840 33.564 1.00 69.12 83 PHE A CA 1
ATOM 644 C C . PHE A 1 83 ? -38.122 2.352 32.135 1.00 69.12 83 PHE A C 1
ATOM 646 O O . PHE A 1 83 ? -38.449 3.184 31.290 1.00 69.12 83 PHE A O 1
ATOM 653 N N . ASP A 1 84 ? -38.063 1.041 31.869 1.00 73.00 84 ASP A N 1
ATOM 654 C CA . ASP A 1 84 ? -38.392 0.448 30.561 1.00 73.00 84 ASP A CA 1
ATOM 655 C C . ASP A 1 84 ? -39.272 -0.819 30.693 1.00 73.00 84 ASP A C 1
ATOM 657 O O . ASP A 1 84 ? -38.814 -1.944 30.486 1.00 73.00 84 ASP A O 1
ATOM 661 N N . PRO A 1 85 ? -40.561 -0.668 31.051 1.00 72.19 85 PRO A N 1
ATOM 662 C CA . PRO A 1 85 ? -41.470 -1.799 31.249 1.00 72.19 85 PRO A CA 1
ATOM 663 C C . PRO A 1 85 ? -41.977 -2.418 29.937 1.00 72.19 85 PRO A C 1
ATOM 665 O O . PRO A 1 85 ? -42.515 -3.525 29.949 1.00 72.19 85 PRO A O 1
ATOM 668 N N . LEU A 1 86 ? -41.853 -1.701 28.816 1.00 75.81 86 LEU A N 1
ATOM 669 C CA . LEU A 1 86 ? -42.367 -2.114 27.507 1.00 75.81 86 LEU A CA 1
ATOM 670 C C . LEU A 1 86 ? -41.264 -2.565 26.548 1.00 75.81 86 LEU A C 1
ATOM 672 O O . LEU A 1 86 ? -41.591 -2.807 25.393 1.00 75.81 86 LEU A O 1
ATOM 676 N N . TYR A 1 87 ? -40.000 -2.663 26.998 1.00 75.12 87 TYR A N 1
ATOM 677 C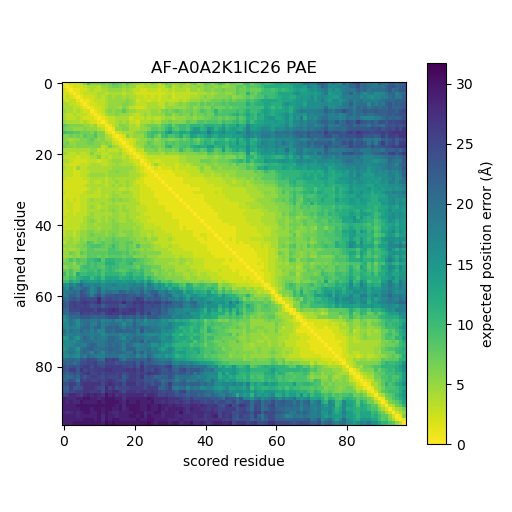 CA . TYR A 1 87 ? -38.816 -2.969 26.169 1.00 75.12 87 TYR A CA 1
ATOM 678 C C . TYR A 1 87 ? -38.712 -2.095 24.903 1.00 75.12 87 TYR A C 1
ATOM 680 O O . TYR A 1 87 ? -38.037 -2.435 23.926 1.00 75.12 87 TYR A O 1
ATOM 688 N N . GLU A 1 88 ? -39.384 -0.950 24.916 1.00 72.31 88 GLU A N 1
ATOM 689 C CA . GLU A 1 88 ? -39.304 0.070 23.894 1.00 72.31 88 GLU A CA 1
ATOM 690 C C . GLU A 1 88 ? -38.179 0.978 24.372 1.00 72.31 88 GLU A C 1
ATOM 692 O O . GLU A 1 88 ? -38.400 1.795 25.259 1.00 72.31 88 GLU A O 1
ATOM 697 N N . CYS A 1 89 ? -36.970 0.817 23.813 1.00 67.50 89 CYS A N 1
ATOM 698 C CA . CYS A 1 89 ? -35.709 1.463 24.227 1.00 67.50 89 CYS A CA 1
ATOM 699 C C . CYS A 1 89 ? -35.729 3.010 24.370 1.00 67.50 89 CYS A C 1
ATOM 701 O O . CYS A 1 89 ? -34.680 3.626 24.555 1.00 67.50 89 CYS A O 1
ATOM 703 N N . PHE A 1 90 ? -36.888 3.655 24.246 1.00 66.44 90 PHE A N 1
ATOM 704 C CA . PHE A 1 90 ? -37.132 5.081 24.370 1.00 66.44 90 PHE A CA 1
ATOM 705 C C . PHE A 1 90 ? -38.321 5.393 25.307 1.00 66.44 90 PHE A C 1
ATOM 707 O O . PHE A 1 90 ? -39.420 5.718 24.852 1.00 66.44 9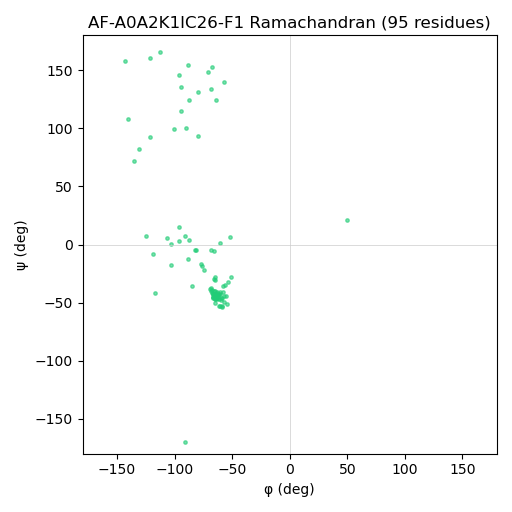0 PHE A O 1
ATOM 714 N N . PRO A 1 91 ? -38.123 5.419 26.635 1.00 59.06 91 PRO A N 1
ATOM 715 C CA . PRO A 1 91 ? -39.089 6.021 27.536 1.00 59.06 91 PRO A CA 1
ATOM 716 C C . PRO A 1 91 ? -38.899 7.543 27.502 1.00 59.06 91 PRO A C 1
ATOM 718 O O . PRO A 1 91 ? -38.115 8.117 28.254 1.00 59.06 91 PRO A O 1
ATOM 721 N N . GLN A 1 92 ? -39.653 8.240 26.648 1.00 57.88 92 GLN A N 1
ATOM 722 C CA . GLN A 1 92 ? -39.634 9.712 26.525 1.00 57.88 92 GLN A CA 1
ATOM 723 C C . GLN A 1 92 ? -40.021 10.474 27.819 1.00 57.88 92 GLN A C 1
ATOM 725 O O . GLN A 1 92 ? -40.102 11.700 27.812 1.00 57.88 92 GLN A O 1
ATOM 730 N N . LYS A 1 93 ? -40.309 9.769 28.921 1.00 58.50 93 LYS A N 1
ATOM 731 C CA . LYS A 1 93 ? -41.048 10.291 30.077 1.00 58.50 93 LYS A CA 1
ATOM 732 C C . LYS A 1 93 ? -40.277 10.293 31.406 1.00 58.50 93 LYS A C 1
ATOM 734 O O . LYS A 1 93 ? -40.782 10.873 32.359 1.00 58.50 93 LYS A O 1
ATOM 739 N N . TYR A 1 94 ? -39.084 9.688 31.486 1.00 56.66 94 TYR A N 1
ATOM 740 C CA . TYR A 1 94 ? -38.457 9.347 32.779 1.00 56.66 94 TYR A CA 1
ATOM 741 C C . TYR A 1 94 ? -37.034 9.878 33.031 1.00 56.66 94 TYR A C 1
ATOM 743 O O . TYR A 1 94 ? -36.452 9.538 34.056 1.00 56.66 94 TYR A O 1
ATOM 751 N N . ILE A 1 95 ? -36.469 10.732 32.171 1.00 58.88 95 ILE A N 1
ATOM 752 C CA . ILE A 1 95 ? -35.135 11.317 32.406 1.00 58.88 95 ILE A CA 1
ATOM 753 C C . ILE A 1 95 ? -35.305 12.745 32.958 1.00 58.88 95 ILE A C 1
ATOM 755 O O . ILE A 1 95 ? -35.584 13.651 32.170 1.00 58.88 95 ILE A O 1
ATOM 759 N N . PRO A 1 96 ? -35.191 12.984 34.282 1.00 53.34 96 PRO A N 1
ATOM 760 C CA . PRO A 1 96 ? -35.036 14.338 34.797 1.00 53.34 96 PRO A CA 1
ATOM 761 C C . PRO A 1 96 ? -33.663 14.877 34.371 1.00 53.34 96 PRO A C 1
ATOM 763 O O . PRO A 1 96 ? -32.665 14.158 34.441 1.00 53.34 96 PRO A O 1
ATOM 766 N N . GLY A 1 97 ? -33.650 16.116 33.875 1.00 53.31 97 GLY A N 1
ATOM 767 C CA . GLY A 1 97 ? -32.425 16.860 33.569 1.00 53.31 97 GLY A CA 1
ATOM 768 C C . GLY A 1 97 ? -31.639 17.253 34.811 1.00 53.31 97 GLY A C 1
ATOM 769 O O . GLY A 1 97 ? -32.244 17.302 35.907 1.00 53.31 97 GLY A O 1
#

Radius of gyration: 31.56 Å; Cα contacts (8 Å, |Δi|>4): 60; chains: 1; bounding box: 64×27×69 Å